Protein AF-A0A3M5VDJ7-F1 (afdb_monomer_lite)

Foldseek 3Di:
DDDDPCPVDDLDDDDPDDDDPVRCCVSPVPVPDPADDPPDDPVPRDDDDPDPPPDDPPVVPDDD

pLDDT: mean 72.7, std 11.3, range [48.25, 90.06]

Organism: Pseudomonas savastanoi pv. glycinea (NCBI:txid318)

Sequence (64 aa):
MRMSSNFRNPCMIRSDVALSNDQIAHYVPSIFAEESHDSRSARYLYIPTVQVPLLSPVWMVNRK

Secondary structure (DSSP, 8-state):
---------------SSPPPHHHHHHH-GGGG-SS--TTS-GGGS-PPPP---TT-GGGGS---

Radius of gyration: 19.95 Å; chains: 1; bounding box: 29×53×39 Å

Structure (mmCIF, N/CA/C/O backbone):
data_AF-A0A3M5VDJ7-F1
#
_entry.id   AF-A0A3M5VDJ7-F1
#
loop_
_atom_site.group_PDB
_atom_site.id
_atom_site.type_symbol
_atom_site.label_atom_id
_atom_site.label_alt_id
_atom_site.label_comp_id
_atom_site.label_asym_id
_atom_site.label_entity_id
_atom_site.label_seq_id
_atom_site.pdbx_PDB_ins_code
_atom_site.Cartn_x
_atom_site.Cartn_y
_atom_site.Cartn_z
_atom_site.occupancy
_atom_site.B_iso_or_equiv
_atom_site.auth_seq_id
_atom_site.auth_comp_id
_atom_site.auth_asym_id
_atom_site.auth_atom_id
_atom_site.pdbx_PDB_model_num
ATOM 1 N N . MET A 1 1 ? 15.632 -16.661 23.284 1.00 60.50 1 MET A N 1
ATOM 2 C CA . MET A 1 1 ? 14.692 -16.612 22.140 1.00 60.50 1 MET A CA 1
ATOM 3 C C . MET A 1 1 ? 15.413 -16.012 20.944 1.00 60.50 1 MET A C 1
ATOM 5 O O . MET A 1 1 ? 15.998 -14.950 21.102 1.00 60.50 1 MET A O 1
ATOM 9 N N . ARG A 1 2 ? 15.422 -16.681 19.785 1.00 69.06 2 ARG A N 1
ATOM 10 C CA . ARG A 1 2 ? 16.003 -16.140 18.545 1.00 69.06 2 ARG A CA 1
ATOM 11 C C . ARG A 1 2 ? 14.852 -15.773 17.614 1.00 69.06 2 ARG A C 1
ATOM 13 O O . ARG A 1 2 ? 14.081 -16.652 17.241 1.00 69.06 2 ARG A O 1
ATOM 20 N N . MET A 1 3 ? 14.709 -14.490 17.295 1.00 75.62 3 MET A N 1
ATOM 21 C CA . MET A 1 3 ? 13.722 -14.049 16.311 1.00 75.62 3 MET A CA 1
ATOM 22 C C . MET A 1 3 ? 14.089 -14.604 14.931 1.00 75.62 3 MET A C 1
ATOM 24 O O . MET A 1 3 ? 15.265 -14.653 14.563 1.00 75.62 3 MET A O 1
ATOM 28 N N . SER A 1 4 ? 13.082 -15.058 14.186 1.00 71.81 4 SER A N 1
ATOM 29 C CA . SER A 1 4 ? 13.253 -15.479 12.796 1.00 71.81 4 SER A CA 1
ATOM 30 C C . SER A 1 4 ? 13.683 -14.272 11.957 1.00 71.81 4 SER A C 1
ATOM 32 O O . SER A 1 4 ? 13.011 -13.247 11.966 1.00 71.81 4 SER A O 1
ATOM 34 N N . SER A 1 5 ? 14.805 -14.392 11.244 1.00 70.50 5 SER A N 1
ATOM 35 C CA . SER A 1 5 ? 15.352 -13.355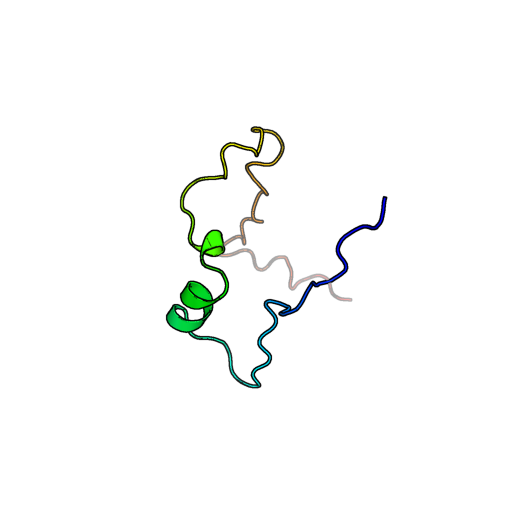 10.350 1.00 70.50 5 SER A CA 1
ATOM 36 C C . SER A 1 5 ? 15.078 -13.662 8.870 1.00 70.50 5 SER A C 1
ATOM 38 O O . SER A 1 5 ? 15.668 -13.047 7.982 1.00 70.50 5 SER A O 1
ATOM 40 N N . ASN A 1 6 ? 14.224 -14.643 8.570 1.00 64.38 6 ASN A N 1
ATOM 41 C CA . ASN A 1 6 ? 14.000 -15.099 7.201 1.00 64.38 6 ASN A CA 1
ATOM 42 C C . ASN A 1 6 ? 12.926 -14.254 6.491 1.00 64.38 6 ASN A C 1
ATOM 44 O O . ASN A 1 6 ? 11.889 -14.781 6.097 1.00 64.38 6 ASN A O 1
ATOM 48 N N . PHE A 1 7 ? 13.189 -12.965 6.253 1.00 67.31 7 PHE A N 1
ATOM 49 C CA . PHE A 1 7 ? 12.483 -12.203 5.212 1.00 67.31 7 PHE A CA 1
ATOM 50 C C . PHE A 1 7 ? 13.034 -12.628 3.846 1.00 67.31 7 PHE A C 1
ATOM 52 O O . PHE A 1 7 ? 13.828 -11.923 3.230 1.00 67.31 7 PHE A O 1
ATOM 59 N N . ARG A 1 8 ? 12.710 -13.851 3.410 1.00 61.00 8 ARG A N 1
ATOM 60 C CA . ARG A 1 8 ? 13.390 -14.469 2.261 1.00 61.00 8 ARG A CA 1
ATOM 61 C C . ARG A 1 8 ? 12.927 -13.926 0.905 1.00 61.00 8 ARG A C 1
ATOM 63 O O . ARG A 1 8 ? 13.589 -14.210 -0.076 1.00 61.00 8 ARG A O 1
ATOM 70 N N . ASN A 1 9 ? 11.870 -13.115 0.851 1.00 61.53 9 ASN A N 1
ATOM 71 C CA . ASN A 1 9 ? 11.400 -12.463 -0.371 1.00 61.53 9 ASN A CA 1
ATOM 72 C C . ASN A 1 9 ? 10.774 -11.101 -0.022 1.00 61.53 9 ASN A C 1
ATOM 74 O O . ASN A 1 9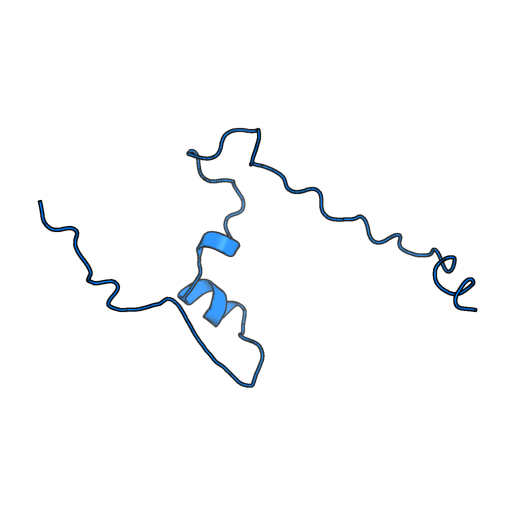 ? 9.645 -11.079 0.471 1.00 61.53 9 ASN A O 1
ATOM 78 N N . PRO A 1 10 ? 11.458 -9.961 -0.218 1.00 63.97 10 PRO A N 1
ATOM 79 C CA . PRO A 1 10 ? 10.769 -8.676 -0.181 1.00 63.97 10 PRO A CA 1
ATOM 80 C C . PRO A 1 10 ? 9.742 -8.634 -1.325 1.00 63.97 10 PRO A C 1
ATOM 82 O O . PRO A 1 10 ? 10.082 -8.983 -2.454 1.00 63.97 10 PRO A O 1
ATOM 85 N N . CYS A 1 11 ? 8.504 -8.189 -1.067 1.00 66.62 11 CYS A N 1
ATOM 86 C CA . CYS A 1 11 ? 7.536 -7.842 -2.121 1.00 66.62 11 CYS A CA 1
ATOM 87 C C . CYS A 1 11 ? 7.995 -6.563 -2.845 1.00 66.62 11 CYS A C 1
ATOM 89 O O . CYS A 1 11 ? 7.365 -5.514 -2.739 1.00 66.62 11 CYS A O 1
ATOM 91 N N . MET A 1 12 ? 9.147 -6.617 -3.516 1.00 72.25 12 MET A N 1
ATOM 92 C CA . MET A 1 12 ? 9.731 -5.497 -4.243 1.00 72.25 12 MET A CA 1
ATOM 93 C C . MET A 1 12 ? 9.918 -5.895 -5.702 1.00 72.25 12 MET A C 1
ATOM 95 O O . MET A 1 12 ? 10.713 -6.771 -6.028 1.00 72.25 12 MET A O 1
ATOM 99 N N . ILE A 1 13 ? 9.191 -5.208 -6.573 1.00 76.12 13 ILE A N 1
ATOM 100 C CA . ILE A 1 13 ? 9.314 -5.310 -8.025 1.00 76.12 13 ILE A CA 1
ATOM 101 C C . ILE A 1 13 ? 9.883 -3.981 -8.485 1.00 76.12 13 ILE A C 1
ATOM 103 O O . ILE A 1 13 ? 9.387 -2.924 -8.088 1.00 76.12 13 ILE A O 1
ATOM 107 N N . ARG A 1 14 ? 10.934 -4.021 -9.299 1.00 78.31 14 ARG A N 1
ATOM 108 C CA . ARG A 1 14 ? 11.461 -2.832 -9.966 1.00 78.31 14 ARG A CA 1
ATOM 109 C C . ARG A 1 14 ? 11.331 -3.029 -11.464 1.00 78.31 14 ARG A C 1
ATOM 111 O O . ARG A 1 14 ? 11.778 -4.041 -11.987 1.00 78.31 14 ARG A O 1
ATOM 118 N N . SER A 1 15 ? 10.681 -2.075 -12.110 1.00 80.00 15 SER A N 1
ATOM 119 C CA . SER A 1 15 ? 10.443 -2.041 -13.546 1.00 80.00 15 SER A CA 1
ATOM 120 C C . SER A 1 15 ? 10.644 -0.603 -14.008 1.00 80.00 15 SER A C 1
ATOM 122 O O . SER A 1 15 ? 10.215 0.322 -13.317 1.00 80.00 15 SER A O 1
ATOM 124 N N . ASP A 1 16 ? 11.288 -0.419 -15.158 1.00 87.50 16 ASP A N 1
ATOM 125 C CA . ASP A 1 16 ? 11.423 0.887 -15.818 1.00 87.50 16 ASP A CA 1
ATOM 126 C C . ASP A 1 16 ? 10.092 1.378 -16.418 1.00 87.50 16 ASP A C 1
ATOM 128 O O . ASP A 1 16 ? 9.950 2.546 -16.776 1.00 87.50 16 ASP A O 1
ATOM 132 N N . VAL A 1 17 ? 9.098 0.488 -16.505 1.00 87.31 17 VAL A N 1
ATOM 133 C CA . VAL A 1 17 ? 7.739 0.764 -16.988 1.00 87.31 17 VAL A CA 1
ATOM 134 C C . VAL A 1 17 ? 6.739 0.615 -15.840 1.00 87.31 17 VAL A C 1
ATOM 136 O O . VAL A 1 17 ? 6.923 -0.223 -14.953 1.00 87.31 17 VAL A O 1
ATOM 139 N N . ALA A 1 18 ? 5.665 1.410 -15.868 1.00 87.44 18 ALA A N 1
ATOM 140 C CA . ALA A 1 18 ? 4.561 1.293 -14.919 1.00 87.44 18 ALA A CA 1
ATOM 141 C C . ALA A 1 18 ? 3.983 -0.136 -14.898 1.00 87.44 18 ALA A C 1
ATOM 143 O O . ALA A 1 18 ? 3.829 -0.768 -15.943 1.00 87.44 18 ALA A O 1
ATOM 144 N N . LEU A 1 19 ? 3.663 -0.634 -13.700 1.00 87.56 19 LEU A N 1
ATOM 145 C CA . LEU A 1 19 ? 3.074 -1.962 -13.519 1.00 87.56 19 LEU A CA 1
ATOM 146 C C . LEU A 1 19 ? 1.616 -1.975 -13.987 1.00 87.56 19 LEU A C 1
ATOM 148 O O . LEU A 1 19 ? 0.873 -1.023 -13.738 1.00 87.56 19 LEU A O 1
ATOM 152 N N . SER A 1 20 ? 1.199 -3.068 -14.630 1.00 90.06 20 SER A N 1
ATOM 153 C CA . SER A 1 20 ? -0.209 -3.281 -14.974 1.00 90.06 20 SER A CA 1
ATOM 154 C C . SER A 1 20 ? -1.032 -3.647 -13.735 1.00 90.06 20 SER A C 1
ATOM 156 O O . SER A 1 20 ? -0.502 -4.182 -12.760 1.00 90.06 20 SER A O 1
ATOM 158 N N . ASN A 1 21 ? -2.347 -3.415 -13.777 1.00 88.81 21 ASN A N 1
ATOM 159 C CA . ASN A 1 21 ? -3.234 -3.791 -12.671 1.00 88.81 21 ASN A CA 1
ATOM 160 C C . ASN A 1 21 ? -3.154 -5.289 -12.345 1.00 88.81 21 ASN A C 1
ATOM 162 O O . ASN A 1 21 ? -3.136 -5.638 -11.170 1.00 88.81 21 ASN A O 1
ATOM 166 N N . ASP A 1 22 ? -3.024 -6.156 -13.354 1.00 89.88 22 ASP A N 1
ATOM 167 C CA . ASP A 1 22 ? -2.890 -7.607 -13.156 1.00 89.88 22 ASP A CA 1
ATOM 168 C C . ASP A 1 22 ? -1.609 -7.959 -12.392 1.00 89.88 22 ASP A C 1
ATOM 170 O O . ASP A 1 22 ? -1.615 -8.795 -11.486 1.00 89.88 22 ASP A O 1
ATOM 174 N N . GLN A 1 23 ? -0.503 -7.282 -12.716 1.00 88.94 23 GLN A N 1
ATOM 175 C CA . GLN A 1 23 ? 0.756 -7.443 -11.993 1.00 88.94 23 GLN A CA 1
ATOM 176 C C . GLN A 1 23 ? 0.604 -6.959 -10.553 1.00 88.94 23 GLN A C 1
ATOM 178 O O . GLN A 1 23 ? 1.001 -7.651 -9.618 1.00 88.94 23 GLN A O 1
ATOM 183 N N . ILE A 1 24 ? -0.010 -5.795 -10.348 1.00 88.62 24 ILE A N 1
ATOM 184 C CA . ILE A 1 24 ? -0.205 -5.259 -9.003 1.00 88.62 24 ILE A CA 1
ATOM 185 C C . ILE A 1 24 ? -1.118 -6.181 -8.178 1.00 88.62 24 ILE A C 1
ATOM 187 O O . ILE A 1 24 ? -0.816 -6.435 -7.015 1.00 88.62 24 ILE A O 1
ATOM 191 N N . ALA A 1 25 ? -2.170 -6.748 -8.772 1.00 88.25 25 ALA A N 1
ATOM 192 C CA . ALA A 1 25 ? -3.080 -7.676 -8.101 1.00 88.25 25 ALA A CA 1
ATOM 193 C C . ALA A 1 25 ? -2.382 -8.980 -7.691 1.00 88.25 25 ALA A C 1
ATOM 195 O O . ALA A 1 25 ? -2.669 -9.523 -6.625 1.00 88.25 25 ALA A O 1
ATOM 196 N N . HIS A 1 26 ? -1.430 -9.456 -8.499 1.00 86.06 26 HIS A N 1
ATOM 197 C CA . HIS A 1 26 ? -0.654 -10.653 -8.187 1.00 86.06 26 HIS A CA 1
ATOM 198 C C . HIS A 1 26 ? 0.262 -10.464 -6.969 1.00 86.06 26 HIS A C 1
ATOM 200 O O . HIS A 1 26 ? 0.371 -11.355 -6.128 1.00 86.06 26 HIS A O 1
ATOM 206 N N . TYR A 1 27 ? 0.922 -9.307 -6.863 1.00 84.31 27 TYR A N 1
ATOM 207 C CA . TYR A 1 27 ? 1.944 -9.078 -5.838 1.00 84.31 27 TYR A CA 1
ATOM 208 C C . TYR A 1 27 ? 1.452 -8.310 -4.606 1.00 84.31 27 TYR A C 1
ATOM 210 O O . TYR A 1 27 ? 2.011 -8.478 -3.520 1.00 84.31 27 TYR A O 1
ATOM 218 N N . VAL A 1 28 ? 0.428 -7.466 -4.753 1.00 84.94 28 VAL A N 1
ATOM 219 C CA . VAL A 1 28 ? -0.142 -6.648 -3.673 1.00 84.94 28 VAL A CA 1
ATOM 220 C C . VAL A 1 28 ? -1.677 -6.696 -3.721 1.00 84.94 28 VAL A C 1
ATOM 222 O O . VAL A 1 28 ? -2.329 -5.679 -3.954 1.00 84.94 28 VAL A O 1
ATOM 225 N N . PRO A 1 29 ? -2.296 -7.862 -3.460 1.00 82.56 29 PRO A N 1
ATOM 226 C CA . PRO A 1 29 ? -3.749 -8.017 -3.569 1.00 82.56 29 PRO A CA 1
ATOM 227 C C . PRO A 1 29 ? -4.529 -7.111 -2.602 1.00 82.56 29 PRO A C 1
ATOM 229 O O . PRO A 1 29 ? -5.658 -6.723 -2.884 1.00 82.56 29 PRO A O 1
ATOM 232 N N . SER A 1 30 ? -3.921 -6.715 -1.478 1.00 80.12 30 SER A N 1
ATOM 233 C CA . SER A 1 30 ? -4.571 -5.905 -0.443 1.00 80.12 30 SER A CA 1
ATOM 234 C C . SER A 1 30 ? -4.928 -4.483 -0.878 1.00 80.12 30 SER A C 1
ATOM 236 O O . SER A 1 30 ? -5.732 -3.849 -0.205 1.00 80.12 30 SER A O 1
ATOM 238 N N . ILE A 1 31 ? -4.343 -3.947 -1.957 1.00 82.31 31 ILE A N 1
ATOM 239 C CA . ILE A 1 31 ? -4.705 -2.594 -2.418 1.00 82.31 31 ILE A CA 1
ATOM 240 C C . ILE A 1 31 ? -6.079 -2.542 -3.091 1.00 82.31 31 ILE A C 1
ATOM 242 O O . ILE A 1 31 ? -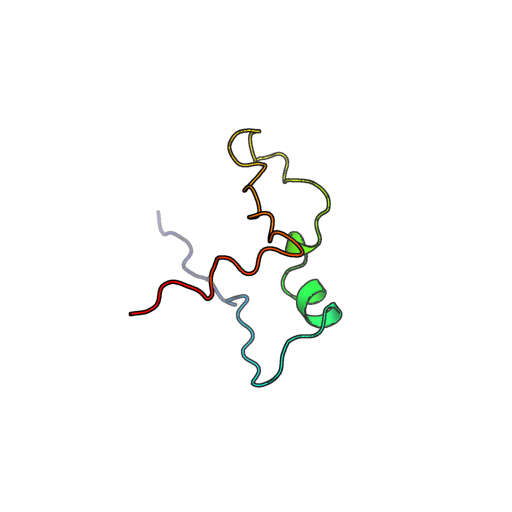6.653 -1.465 -3.203 1.00 82.31 31 ILE A O 1
ATOM 246 N N . PHE A 1 32 ? -6.570 -3.688 -3.567 1.00 83.62 32 PHE A N 1
ATOM 247 C CA . PHE A 1 32 ? -7.865 -3.814 -4.235 1.00 83.62 32 PHE A CA 1
ATOM 248 C C . PHE A 1 32 ? -8.973 -4.234 -3.264 1.00 83.62 32 PHE A C 1
ATOM 250 O O . PHE A 1 32 ? -10.088 -4.512 -3.692 1.00 83.62 32 PHE A O 1
ATOM 257 N N . ALA A 1 33 ? -8.673 -4.316 -1.966 1.00 82.25 33 ALA A N 1
ATOM 258 C CA . ALA A 1 33 ? -9.679 -4.596 -0.959 1.00 82.25 33 ALA A CA 1
ATOM 259 C C . ALA A 1 33 ? -10.681 -3.433 -0.892 1.00 82.25 33 ALA A C 1
ATOM 261 O O . ALA A 1 33 ? -10.291 -2.282 -0.696 1.00 82.25 33 ALA A O 1
ATOM 262 N N . GLU A 1 34 ? -11.968 -3.743 -1.055 1.00 80.56 34 GLU A N 1
ATOM 263 C CA . GLU A 1 34 ? -13.051 -2.756 -0.952 1.00 80.56 34 GLU A CA 1
ATOM 264 C C . GLU A 1 34 ? -13.300 -2.330 0.498 1.00 80.56 34 GLU A C 1
ATOM 266 O O . GLU A 1 34 ? -13.685 -1.192 0.762 1.00 80.56 34 GLU A O 1
ATOM 271 N N . GLU A 1 35 ? -13.047 -3.236 1.443 1.00 80.19 35 GLU A N 1
ATOM 272 C CA . GLU A 1 35 ? -13.257 -3.013 2.866 1.00 80.19 35 GLU A CA 1
ATOM 273 C C . GLU A 1 35 ? -11.930 -2.964 3.629 1.00 80.19 35 GLU A C 1
ATOM 275 O O . GLU A 1 35 ? -10.931 -3.607 3.290 1.00 80.19 35 GLU A O 1
ATOM 280 N N . SER A 1 36 ? -11.919 -2.183 4.703 1.00 77.31 36 SER A N 1
ATOM 281 C CA . SER A 1 36 ? -10.830 -2.176 5.669 1.00 77.31 36 SER A CA 1
ATOM 282 C C . SER A 1 36 ? -10.689 -3.527 6.367 1.00 77.31 36 SER A C 1
ATOM 284 O O . SER A 1 36 ? -11.679 -4.125 6.768 1.00 77.31 36 SER A O 1
ATOM 286 N N . HIS A 1 37 ? -9.454 -3.951 6.636 1.00 76.00 37 HIS A N 1
ATOM 287 C CA . HIS A 1 37 ? -9.204 -5.096 7.514 1.00 76.00 37 HIS A CA 1
ATOM 288 C C . HIS A 1 37 ? -9.889 -4.934 8.883 1.00 76.00 37 HIS A C 1
ATOM 290 O O . HIS A 1 37 ? -9.730 -3.884 9.506 1.00 76.00 37 HIS A O 1
ATOM 296 N N . ASP A 1 38 ? -10.515 -6.000 9.399 1.00 73.94 38 ASP A N 1
ATOM 297 C CA . ASP A 1 38 ? -11.202 -6.039 10.709 1.00 73.94 38 ASP A CA 1
ATOM 298 C C . ASP A 1 38 ? -10.340 -5.567 11.892 1.00 73.94 38 ASP A C 1
ATOM 300 O O . ASP A 1 38 ? -10.833 -5.072 12.903 1.00 73.94 38 ASP A O 1
ATOM 304 N N . SER A 1 39 ? -9.018 -5.715 11.780 1.00 77.75 39 SER A N 1
ATOM 305 C CA . SER A 1 39 ? -8.063 -5.261 12.794 1.00 77.75 39 SER A CA 1
ATOM 306 C C . SER A 1 39 ? -7.928 -3.737 12.869 1.00 77.75 39 SER A C 1
ATOM 308 O O . SER A 1 39 ? -7.373 -3.214 13.842 1.00 77.75 39 SER A O 1
ATOM 310 N N . ARG A 1 40 ? -8.400 -3.000 11.855 1.00 70.81 40 ARG A N 1
ATOM 311 C CA . ARG A 1 40 ? -8.342 -1.538 11.823 1.00 70.81 40 ARG A CA 1
ATOM 312 C C . ARG A 1 40 ? -9.566 -0.963 12.517 1.00 70.81 40 ARG A C 1
ATOM 314 O O . ARG A 1 40 ? -10.687 -1.067 12.043 1.00 70.81 40 ARG A O 1
ATOM 321 N N . SER A 1 41 ? -9.329 -0.280 13.633 1.00 75.06 41 SER A N 1
ATOM 322 C CA . SER A 1 41 ? -10.369 0.520 14.274 1.00 75.06 41 SER A CA 1
ATOM 323 C C . SER A 1 41 ? -10.780 1.701 13.390 1.00 75.06 41 SER A C 1
ATOM 325 O O . SER A 1 41 ? -9.997 2.195 12.573 1.00 75.06 41 SER A O 1
ATOM 327 N N . ALA A 1 42 ? -11.986 2.226 13.627 1.00 74.19 42 ALA A N 1
ATOM 328 C CA . ALA A 1 42 ? -12.545 3.377 12.911 1.00 74.19 42 ALA A CA 1
ATOM 329 C C . ALA A 1 42 ? -11.609 4.605 12.861 1.00 74.19 42 ALA A C 1
ATOM 331 O O . ALA A 1 42 ? -11.692 5.424 11.952 1.00 74.19 42 ALA A O 1
ATOM 332 N N . ARG A 1 43 ? -10.671 4.717 13.811 1.00 73.50 43 ARG A N 1
ATOM 333 C CA . ARG A 1 43 ? -9.694 5.811 13.893 1.00 73.50 43 ARG A CA 1
ATOM 334 C C . ARG A 1 43 ? -8.651 5.805 12.764 1.00 73.50 43 ARG A C 1
ATOM 336 O O . ARG A 1 43 ? -8.046 6.842 12.516 1.00 73.50 43 ARG A O 1
ATOM 343 N N . TYR A 1 44 ? -8.437 4.664 12.104 1.00 71.19 44 TYR A N 1
ATOM 344 C CA . TYR A 1 44 ? -7.460 4.484 11.017 1.00 71.19 44 TYR A CA 1
ATOM 345 C C . TYR A 1 44 ? -8.088 3.932 9.729 1.00 71.19 44 TYR A C 1
ATOM 347 O O . TYR A 1 44 ? -7.369 3.446 8.855 1.00 71.19 44 TYR A O 1
ATOM 355 N N . LEU A 1 45 ? -9.419 3.985 9.626 1.00 72.31 45 LEU A N 1
ATOM 356 C CA . LEU A 1 45 ? -10.175 3.485 8.477 1.00 72.31 45 LEU A CA 1
ATOM 357 C C . LEU A 1 45 ? -10.076 4.417 7.263 1.00 72.31 45 LEU A C 1
ATOM 359 O O . LEU A 1 45 ? -10.172 3.967 6.129 1.00 72.31 45 LEU A O 1
ATOM 363 N N . TYR A 1 46 ? -9.901 5.719 7.505 1.00 70.56 46 TYR A N 1
ATOM 364 C CA . TYR A 1 46 ? -10.050 6.740 6.478 1.00 70.56 46 TYR A CA 1
ATOM 365 C C . TYR A 1 46 ? -8.932 7.778 6.543 1.00 70.56 46 TYR A C 1
ATOM 367 O O . TYR A 1 46 ? -8.748 8.461 7.552 1.00 70.56 46 TYR A O 1
ATOM 375 N N . ILE A 1 47 ? -8.203 7.908 5.436 1.00 71.69 47 ILE A N 1
ATOM 376 C CA . ILE A 1 47 ? -7.328 9.047 5.168 1.00 71.69 47 ILE A CA 1
ATOM 377 C C . ILE A 1 47 ? -8.112 9.952 4.212 1.00 71.69 47 ILE A C 1
ATOM 379 O O . ILE A 1 47 ? -8.419 9.507 3.105 1.00 71.69 47 ILE A O 1
ATOM 383 N N . PRO A 1 48 ? -8.457 11.194 4.596 1.00 63.81 48 PRO A N 1
ATOM 384 C CA . PRO A 1 48 ? -9.168 12.092 3.701 1.00 63.81 48 PRO A CA 1
ATOM 385 C C . PRO A 1 48 ? -8.296 12.395 2.483 1.00 63.81 48 PRO A C 1
ATOM 387 O O . PRO A 1 48 ? -7.223 12.988 2.603 1.00 63.81 48 PRO A O 1
ATOM 390 N N . THR A 1 49 ? -8.750 11.990 1.298 1.00 66.00 49 THR A N 1
ATOM 391 C CA . THR A 1 49 ? -8.122 12.415 0.048 1.00 66.00 49 THR A CA 1
ATOM 392 C C . THR A 1 49 ? -8.445 13.884 -0.170 1.00 66.00 49 THR A C 1
ATOM 394 O O . THR A 1 49 ? -9.612 14.277 -0.107 1.00 66.00 49 THR A O 1
ATOM 397 N N . VAL A 1 50 ? -7.422 14.700 -0.428 1.00 72.31 50 VAL A N 1
ATOM 398 C CA . VAL A 1 50 ? -7.617 16.094 -0.830 1.00 72.31 50 VAL A CA 1
ATOM 399 C C . VAL A 1 50 ? -8.587 16.137 -2.012 1.00 72.31 50 VAL A C 1
ATOM 401 O O . VAL A 1 50 ? -8.359 15.501 -3.040 1.00 72.31 50 VAL A O 1
ATOM 404 N N . GLN A 1 51 ? -9.699 16.858 -1.860 1.00 74.75 51 GLN A N 1
ATOM 405 C CA . GLN A 1 51 ? -10.563 17.157 -2.993 1.00 74.75 51 GLN A CA 1
ATOM 406 C C . GLN A 1 51 ? -9.775 18.095 -3.901 1.00 74.75 51 GLN A C 1
ATOM 408 O O . GLN A 1 51 ? -9.572 19.256 -3.552 1.00 74.75 51 GLN A O 1
ATOM 413 N N . VAL A 1 52 ? -9.288 17.592 -5.037 1.00 67.44 52 VAL A N 1
ATOM 414 C CA . VAL A 1 52 ? -8.762 18.450 -6.100 1.00 67.44 52 VAL A CA 1
ATOM 415 C C . VAL A 1 52 ? -9.953 19.263 -6.599 1.00 67.44 52 VAL A C 1
ATOM 417 O O . VAL A 1 52 ? -10.874 18.668 -7.167 1.00 67.44 52 VAL A O 1
ATOM 420 N N . PRO A 1 53 ? -10.005 20.588 -6.368 1.00 65.00 53 PRO A N 1
ATOM 421 C CA . PRO A 1 53 ? -11.116 21.382 -6.850 1.00 65.00 53 PRO A CA 1
ATOM 422 C C . PRO A 1 53 ? -11.055 21.345 -8.372 1.00 65.00 53 PRO A C 1
ATOM 424 O O . PRO A 1 53 ? -10.130 21.884 -8.984 1.00 65.00 53 PRO A O 1
ATOM 427 N N . LEU A 1 54 ? -12.029 20.678 -8.986 1.00 65.56 54 LEU A N 1
ATOM 428 C CA . LEU A 1 54 ? -12.290 20.832 -10.404 1.00 65.56 54 LEU A CA 1
ATOM 429 C C . LEU A 1 54 ? -12.632 22.315 -10.590 1.00 65.56 54 LEU A C 1
ATOM 431 O O . LEU A 1 54 ? -13.683 22.761 -10.147 1.00 65.56 54 LEU A O 1
ATOM 435 N N . LEU A 1 55 ? -11.721 23.069 -11.214 1.00 63.19 55 LEU A N 1
ATOM 436 C CA . LEU A 1 55 ? -11.885 24.477 -11.606 1.00 63.19 55 LEU A CA 1
ATOM 437 C C . LEU A 1 55 ? -11.673 25.529 -10.497 1.00 63.19 55 LEU A C 1
ATOM 439 O O . LEU A 1 55 ? -12.548 26.346 -10.219 1.00 63.19 55 LEU A O 1
ATOM 443 N N . SER A 1 56 ? -10.463 25.624 -9.935 1.00 53.97 56 SER A N 1
ATOM 444 C CA . SER A 1 56 ? -10.020 26.897 -9.340 1.00 53.97 56 SER A CA 1
ATOM 445 C C . SER A 1 56 ? -8.623 27.300 -9.832 1.00 53.97 56 SER A C 1
ATOM 447 O O . SER A 1 56 ? -7.634 26.696 -9.415 1.00 53.97 56 SER A O 1
ATOM 449 N N . PRO A 1 57 ? -8.499 28.332 -10.696 1.00 54.81 57 PRO A N 1
ATOM 450 C CA . PRO A 1 57 ? -7.217 28.799 -11.234 1.00 54.81 57 PRO A CA 1
ATOM 451 C C . PRO A 1 57 ? -6.407 29.644 -10.228 1.00 54.81 57 PRO A C 1
ATOM 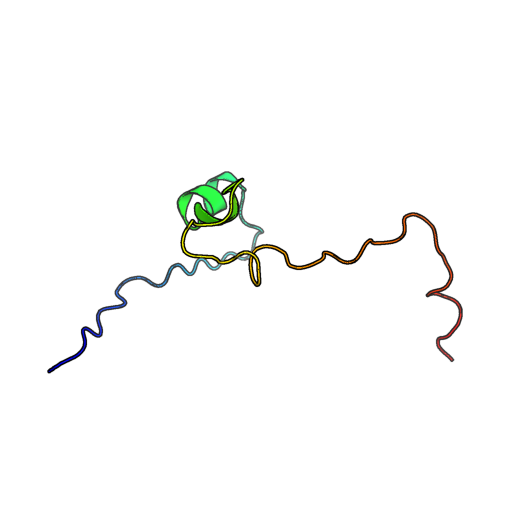453 O O . PRO A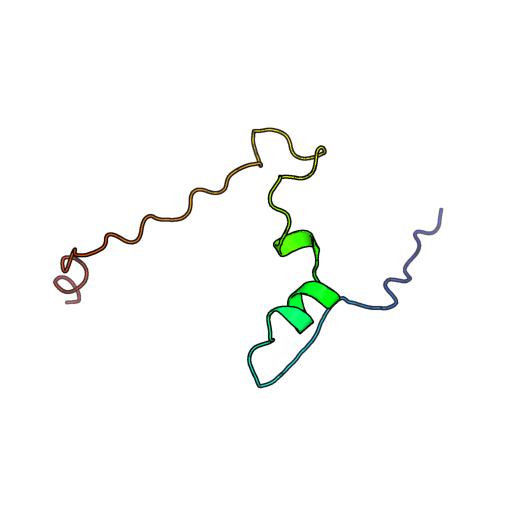 1 57 ? -5.394 30.241 -10.586 1.00 54.81 57 PRO A O 1
ATOM 456 N N . VAL A 1 58 ? -6.825 29.701 -8.958 1.00 57.78 58 VAL A N 1
ATOM 457 C CA . VAL A 1 58 ? -6.255 30.608 -7.945 1.00 57.78 58 VAL A CA 1
ATOM 458 C C . VAL A 1 58 ? -4.795 30.290 -7.591 1.00 57.78 58 VAL A C 1
ATOM 460 O O . VAL A 1 58 ? -4.059 31.172 -7.156 1.00 57.78 58 VAL A O 1
ATOM 463 N N . TRP A 1 59 ? -4.335 29.061 -7.842 1.00 54.47 59 TRP A N 1
ATOM 464 C CA . TRP A 1 59 ? -2.959 28.635 -7.557 1.00 54.47 59 TRP A CA 1
ATOM 465 C C . TRP A 1 59 ? -1.914 29.155 -8.560 1.00 54.47 59 TRP A C 1
ATOM 467 O O . TRP A 1 59 ? -0.720 28.929 -8.366 1.00 54.47 59 TRP A O 1
ATOM 477 N N . MET A 1 60 ? -2.331 29.877 -9.608 1.00 53.59 60 MET A N 1
ATOM 478 C CA . MET A 1 60 ? -1.438 30.411 -10.646 1.00 53.59 60 MET A CA 1
ATOM 479 C C . MET A 1 60 ? -1.173 31.927 -10.533 1.00 53.59 60 MET A C 1
ATOM 481 O O . MET A 1 60 ? -0.570 32.499 -11.434 1.00 53.59 60 MET A O 1
ATOM 485 N N . VAL A 1 61 ? -1.595 32.596 -9.446 1.00 58.44 61 VAL A N 1
ATOM 486 C CA . VAL A 1 61 ? -1.512 34.075 -9.310 1.00 58.44 61 VAL A CA 1
ATOM 487 C C . VAL A 1 61 ? -0.567 34.569 -8.199 1.00 58.44 61 VAL A C 1
ATOM 489 O O . VAL A 1 61 ? -0.428 35.769 -8.000 1.00 58.44 61 VAL A O 1
ATOM 492 N N . ASN A 1 62 ? 0.174 33.701 -7.506 1.00 48.84 62 ASN A N 1
ATOM 493 C CA . ASN A 1 62 ? 1.203 34.173 -6.565 1.00 48.84 62 ASN A CA 1
ATOM 494 C C . ASN A 1 62 ? 2.455 33.288 -6.562 1.00 48.84 62 ASN A C 1
ATOM 496 O O . ASN A 1 62 ? 2.770 32.600 -5.596 1.00 48.84 62 ASN A O 1
ATOM 500 N N . ARG A 1 63 ? 3.194 33.328 -7.673 1.00 50.12 63 ARG A N 1
ATOM 501 C CA . ARG A 1 63 ? 4.652 33.187 -7.625 1.00 50.12 63 ARG A 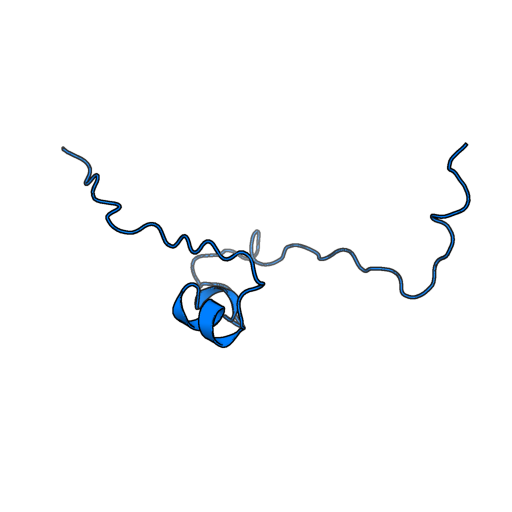CA 1
ATOM 502 C C . ARG A 1 63 ? 5.259 34.502 -8.097 1.00 50.12 63 ARG A C 1
ATOM 504 O O . ARG A 1 63 ? 5.398 34.720 -9.298 1.00 50.12 63 ARG A O 1
ATOM 511 N N . LYS A 1 64 ? 5.573 35.372 -7.147 1.00 48.25 64 LYS A N 1
ATOM 512 C CA . LYS A 1 64 ? 6.550 36.439 -7.314 1.00 48.25 64 LYS A CA 1
ATOM 513 C C . LYS A 1 64 ? 7.538 36.341 -6.166 1.00 48.25 64 LYS A C 1
ATOM 515 O O . LYS A 1 64 ? 7.070 36.027 -5.050 1.00 48.25 64 LYS A O 1
#